Protein AF-A0A351TEU9-F1 (afdb_monomer_lite)

Foldseek 3Di:
DDPVVVVPPDFDWADPVRLVQLQPWDWDWDFDDDPVDTDTDTDTPDQWDWDWDQDPQKIKIFIDGSVCSNVVGGGGPDIWIARNVPRDTD

Structure (mmCIF, N/CA/C/O backbone):
data_AF-A0A351TEU9-F1
#
_entry.id   AF-A0A351TEU9-F1
#
loop_
_atom_site.group_PDB
_atom_site.id
_atom_site.type_symbol
_atom_site.label_atom_id
_atom_site.label_alt_id
_atom_site.label_comp_id
_atom_site.label_asym_id
_atom_site.label_entity_id
_atom_site.label_seq_id
_atom_site.pdbx_PDB_ins_code
_atom_site.Cartn_x
_atom_site.Cartn_y
_atom_site.Cartn_z
_atom_site.occupancy
_atom_site.B_iso_or_equiv
_atom_site.auth_seq_id
_atom_site.auth_comp_id
_atom_site.auth_asym_id
_atom_site.auth_atom_id
_atom_site.pdbx_PDB_model_num
ATOM 1 N N . MET A 1 1 ? -4.988 -0.091 22.828 1.00 65.38 1 MET A N 1
ATOM 2 C CA . MET A 1 1 ? -5.643 -1.131 21.995 1.00 65.38 1 MET A CA 1
ATOM 3 C C . MET A 1 1 ? -4.662 -2.286 21.771 1.00 65.38 1 MET A C 1
ATOM 5 O O . MET A 1 1 ? -3.483 -2.007 21.609 1.00 65.38 1 MET A O 1
ATOM 9 N N . LYS A 1 2 ? -5.080 -3.562 21.821 1.00 81.00 2 LYS A N 1
ATOM 10 C CA . LYS A 1 2 ? -4.156 -4.717 21.719 1.00 81.00 2 LYS A CA 1
ATOM 11 C C . 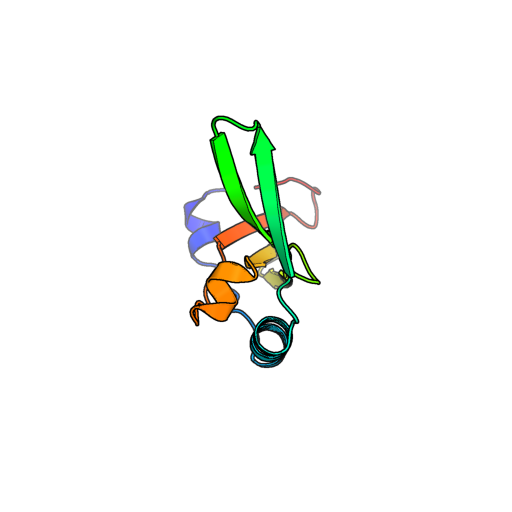LYS A 1 2 ? -3.903 -5.103 20.252 1.00 81.00 2 LYS A C 1
ATOM 13 O O . LYS A 1 2 ? -4.852 -5.261 19.491 1.00 81.00 2 LYS A O 1
ATOM 18 N N . LYS A 1 3 ? -2.639 -5.341 19.871 1.00 84.00 3 LYS A N 1
ATOM 19 C CA . LYS A 1 3 ? -2.207 -5.780 18.519 1.00 84.00 3 LYS A CA 1
ATOM 20 C C . LYS A 1 3 ? -2.979 -7.000 17.989 1.00 84.00 3 LYS A C 1
ATOM 22 O O . LYS A 1 3 ? -3.166 -7.145 16.785 1.00 84.00 3 LYS A O 1
ATOM 27 N N . THR A 1 4 ? -3.435 -7.878 18.880 1.00 87.81 4 THR A N 1
ATOM 28 C CA . THR A 1 4 ? -4.252 -9.055 18.548 1.00 87.81 4 THR A CA 1
ATOM 29 C C . THR A 1 4 ? -5.610 -8.694 17.951 1.00 87.81 4 THR A C 1
ATOM 31 O O . THR A 1 4 ? -6.066 -9.397 17.059 1.00 87.81 4 THR A O 1
ATOM 34 N N . GLU A 1 5 ? -6.233 -7.596 18.386 1.00 88.62 5 GLU A N 1
ATOM 35 C CA . GLU A 1 5 ? -7.521 -7.135 17.850 1.00 88.62 5 GLU A CA 1
ATOM 36 C C . GLU A 1 5 ? -7.363 -6.560 16.439 1.00 88.62 5 GLU A C 1
ATOM 38 O O . GLU A 1 5 ? -8.146 -6.877 15.549 1.00 88.62 5 GLU A O 1
ATOM 43 N N . LEU A 1 6 ? -6.287 -5.805 16.192 1.00 88.62 6 LEU A N 1
ATOM 44 C CA . LEU A 1 6 ? -5.981 -5.271 14.858 1.00 88.62 6 LEU A CA 1
ATOM 45 C C . LEU A 1 6 ? -5.803 -6.368 13.811 1.00 88.62 6 LEU A C 1
ATOM 47 O O . LEU A 1 6 ? -6.265 -6.229 12.680 1.00 88.62 6 LEU A O 1
ATOM 51 N N . LYS A 1 7 ? -5.176 -7.483 14.201 1.00 86.75 7 LYS A N 1
ATOM 52 C CA . LYS A 1 7 ? -4.977 -8.646 13.328 1.00 86.75 7 LYS A CA 1
ATOM 53 C C . LYS A 1 7 ? -6.282 -9.339 12.923 1.00 86.75 7 LYS A C 1
ATOM 55 O O . LYS A 1 7 ? -6.280 -10.047 11.922 1.00 86.75 7 LYS A O 1
ATOM 60 N N . LYS A 1 8 ? -7.382 -9.145 13.663 1.00 91.38 8 LYS A N 1
ATOM 61 C CA . LYS A 1 8 ? -8.703 -9.687 13.299 1.00 91.38 8 LYS A CA 1
ATOM 62 C C . LYS A 1 8 ? -9.371 -8.882 12.180 1.00 91.38 8 LYS A C 1
ATOM 64 O O . LYS A 1 8 ? -10.265 -9.396 11.511 1.00 91.38 8 LYS A O 1
ATOM 69 N N . LEU A 1 9 ? -8.960 -7.629 11.958 1.00 92.81 9 LEU A N 1
ATOM 70 C CA . LEU A 1 9 ? -9.491 -6.809 10.870 1.00 92.81 9 LEU A CA 1
ATOM 71 C C . LEU A 1 9 ? -9.069 -7.401 9.525 1.00 92.81 9 LEU A C 1
ATOM 73 O O . LEU A 1 9 ? -7.887 -7.664 9.296 1.00 92.81 9 LEU A O 1
ATOM 77 N N . ARG A 1 10 ? -10.028 -7.545 8.602 1.00 94.56 10 ARG A N 1
ATOM 78 C CA . ARG A 1 10 ? -9.768 -8.124 7.276 1.00 94.56 10 ARG A CA 1
ATOM 79 C C . ARG A 1 10 ? -8.583 -7.454 6.571 1.00 94.56 10 ARG A C 1
ATOM 81 O O . ARG A 1 10 ? -8.398 -6.234 6.643 1.00 94.56 10 ARG A O 1
ATOM 88 N N . THR A 1 11 ? -7.795 -8.240 5.846 1.00 94.75 11 THR A N 1
ATOM 89 C CA . THR A 1 11 ? -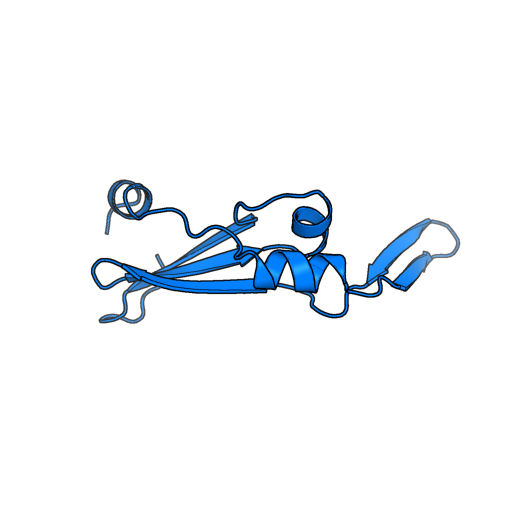6.720 -7.721 4.991 1.00 94.75 11 THR A CA 1
ATOM 90 C C . THR A 1 11 ? -7.309 -6.984 3.796 1.00 94.75 11 THR A C 1
ATOM 92 O O . THR A 1 11 ? -8.200 -7.494 3.108 1.00 94.75 11 THR A O 1
ATOM 95 N N . LEU A 1 12 ? -6.797 -5.788 3.516 1.00 97.25 12 LEU A N 1
ATOM 96 C CA . LEU A 1 12 ? -7.152 -5.056 2.307 1.00 97.25 12 LEU A CA 1
ATOM 97 C C . LEU A 1 12 ? -6.184 -5.481 1.199 1.00 97.25 12 LEU A C 1
ATOM 99 O O . LEU A 1 12 ? -5.010 -5.145 1.247 1.00 97.25 12 LEU A O 1
ATOM 103 N N . LYS A 1 13 ? -6.664 -6.240 0.209 1.00 98.12 13 LYS A N 1
ATOM 104 C CA . LYS A 1 13 ? -5.867 -6.616 -0.974 1.00 98.12 13 LYS A CA 1
ATOM 105 C C . LYS A 1 13 ? -5.835 -5.490 -2.009 1.00 98.12 13 LYS A C 1
ATOM 107 O O . LYS A 1 13 ? -6.766 -4.677 -2.055 1.00 98.12 13 LYS A O 1
ATOM 112 N N . ALA A 1 14 ? -4.831 -5.475 -2.880 1.00 98.00 14 ALA A N 1
ATOM 113 C CA . ALA A 1 14 ? -4.820 -4.603 -4.049 1.00 98.00 14 ALA A CA 1
ATOM 114 C C . ALA A 1 14 ? -6.062 -4.872 -4.915 1.00 98.00 14 ALA A C 1
ATOM 116 O O . ALA A 1 14 ? -6.512 -6.011 -5.061 1.00 98.00 14 ALA A O 1
ATOM 117 N N . THR A 1 15 ? -6.668 -3.817 -5.459 1.00 98.19 15 THR A N 1
ATOM 118 C CA . THR A 1 15 ? -7.825 -3.973 -6.355 1.00 98.19 15 THR A CA 1
ATOM 119 C C . THR A 1 15 ? -7.365 -4.327 -7.767 1.00 98.19 15 THR A C 1
ATOM 121 O O . THR A 1 15 ? -6.257 -3.973 -8.161 1.00 98.19 15 THR A O 1
ATOM 124 N N . LYS A 1 16 ? -8.240 -4.944 -8.576 1.00 98.06 16 LYS A N 1
ATOM 125 C CA . LYS A 1 16 ? -7.950 -5.212 -9.998 1.00 98.06 16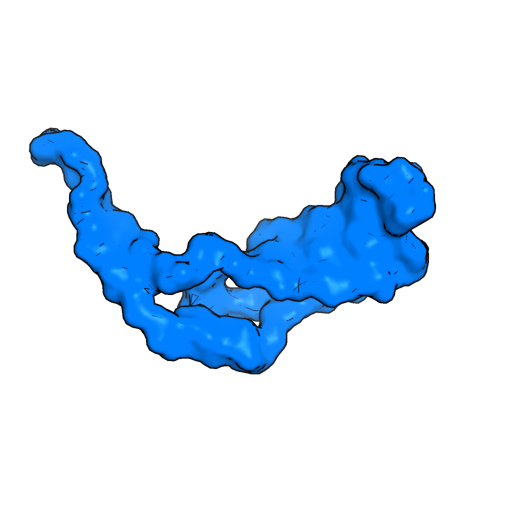 LYS A CA 1
ATOM 126 C C . LYS A 1 16 ? -7.524 -3.945 -10.753 1.00 98.06 16 LYS A C 1
ATOM 128 O O . LYS A 1 16 ? -6.611 -4.005 -11.564 1.00 98.06 16 LYS A O 1
ATOM 133 N N . LYS A 1 17 ? -8.139 -2.793 -10.444 1.00 97.69 17 LYS A N 1
ATOM 134 C CA . LYS A 1 17 ? -7.774 -1.494 -11.030 1.00 97.69 17 LYS A CA 1
ATOM 135 C C . LYS A 1 17 ? -6.349 -1.083 -10.657 1.00 97.69 17 LYS A C 1
ATOM 137 O O . LYS A 1 17 ? -5.601 -0.694 -11.540 1.00 97.69 17 LYS A O 1
ATOM 142 N N . MET A 1 18 ? -5.965 -1.202 -9.383 1.00 97.44 18 MET A N 1
ATOM 143 C CA . MET A 1 18 ? -4.597 -0.885 -8.948 1.00 97.44 18 MET A CA 1
ATOM 144 C C . MET A 1 18 ? -3.577 -1.821 -9.601 1.00 97.44 18 MET A C 1
ATOM 146 O O . MET A 1 18 ? -2.560 -1.350 -10.087 1.00 97.44 18 MET A O 1
ATOM 150 N N . MET A 1 19 ? -3.868 -3.127 -9.658 1.00 98.06 19 MET A N 1
ATOM 151 C CA . MET A 1 19 ? -2.995 -4.105 -10.322 1.00 98.06 19 MET A CA 1
ATOM 152 C C . MET A 1 19 ? -2.810 -3.768 -11.803 1.00 98.06 19 MET A C 1
ATOM 154 O O . MET A 1 19 ? -1.687 -3.781 -12.293 1.00 98.06 19 MET A O 1
ATOM 158 N N . LYS A 1 20 ? -3.899 -3.409 -12.496 1.00 97.06 20 LYS A N 1
ATOM 159 C CA . LYS A 1 20 ? -3.849 -2.981 -13.895 1.00 97.06 20 LYS A CA 1
ATOM 160 C C . LYS A 1 20 ? -3.016 -1.709 -14.068 1.00 97.06 20 LYS A C 1
ATOM 162 O O . LYS A 1 20 ? -2.121 -1.695 -14.893 1.00 97.06 20 LYS A O 1
ATOM 167 N N . MET A 1 21 ? -3.241 -0.683 -13.244 1.00 95.81 21 MET A N 1
ATOM 168 C CA . MET A 1 21 ? -2.435 0.546 -13.279 1.00 95.81 21 MET A CA 1
ATOM 169 C C . MET A 1 21 ? -0.945 0.271 -13.044 1.00 95.81 21 MET A C 1
ATOM 171 O O . MET A 1 21 ? -0.106 0.823 -13.745 1.00 95.81 21 MET A O 1
ATOM 175 N N . ALA A 1 22 ? -0.614 -0.602 -12.089 1.00 95.62 22 ALA A N 1
ATOM 176 C CA . ALA A 1 22 ? 0.769 -0.971 -11.822 1.00 95.62 22 ALA A CA 1
ATOM 177 C C . ALA A 1 22 ? 1.397 -1.724 -13.000 1.00 95.62 22 ALA A C 1
ATOM 179 O O . ALA A 1 22 ? 2.555 -1.463 -13.308 1.00 95.62 22 ALA A O 1
ATOM 180 N N . ALA A 1 23 ? 0.653 -2.615 -13.664 1.00 94.19 23 ALA A N 1
ATOM 181 C CA . ALA A 1 23 ? 1.113 -3.367 -14.833 1.00 94.19 23 ALA A CA 1
ATOM 182 C C . ALA A 1 23 ? 1.276 -2.492 -16.089 1.00 94.19 23 ALA A C 1
ATOM 184 O O . ALA A 1 23 ? 2.266 -2.642 -16.802 1.00 94.19 23 ALA A O 1
ATOM 185 N N . ASP A 1 24 ? 0.348 -1.558 -16.314 1.00 94.12 24 ASP A N 1
ATOM 186 C CA . ASP A 1 24 ? 0.329 -0.659 -17.477 1.00 94.12 24 ASP A CA 1
ATOM 187 C C . ASP A 1 24 ? 1.361 0.484 -17.363 1.00 94.12 24 ASP A C 1
ATOM 189 O O . ASP A 1 24 ? 1.642 1.175 -18.341 1.00 94.12 24 ASP A O 1
ATOM 193 N N . ASP A 1 25 ? 1.936 0.702 -16.175 1.00 91.94 25 ASP A N 1
ATOM 194 C CA . ASP A 1 25 ? 2.963 1.724 -15.947 1.00 91.94 25 ASP A CA 1
ATOM 195 C C . ASP A 1 25 ? 4.203 1.522 -16.857 1.00 91.94 25 ASP A C 1
ATOM 197 O O . ASP A 1 25 ? 4.569 0.407 -17.239 1.00 91.94 25 ASP A O 1
ATOM 201 N N . THR A 1 26 ? 4.881 2.604 -17.229 1.00 89.88 26 THR A N 1
ATOM 202 C CA . THR A 1 26 ? 6.093 2.523 -18.057 1.00 89.88 26 THR A CA 1
ATOM 203 C C . THR A 1 26 ? 7.318 2.685 -17.171 1.00 89.88 26 THR A C 1
ATOM 205 O O . THR A 1 26 ? 7.655 3.789 -16.748 1.00 89.88 26 THR A O 1
ATOM 208 N N . VAL A 1 27 ? 7.998 1.570 -16.896 1.00 87.31 27 VAL A N 1
ATOM 209 C CA . VAL A 1 27 ? 9.168 1.547 -16.011 1.00 87.31 27 VAL A CA 1
ATOM 210 C C . VAL A 1 27 ? 10.381 2.127 -16.724 1.00 87.31 27 VAL A C 1
ATOM 212 O O . VAL A 1 27 ? 10.812 1.613 -17.758 1.00 87.31 27 VAL A O 1
ATOM 215 N N . LYS A 1 28 ? 10.971 3.169 -16.143 1.00 90.25 28 LYS A N 1
ATOM 216 C CA . LYS A 1 28 ? 12.264 3.698 -16.586 1.00 90.25 28 LYS A CA 1
ATOM 217 C C . LYS A 1 28 ? 13.383 3.022 -15.806 1.00 90.25 28 LYS A C 1
ATOM 219 O O . LYS A 1 28 ? 13.243 2.750 -14.618 1.00 90.25 28 LYS A O 1
ATOM 224 N N . ARG A 1 29 ? 14.504 2.755 -16.472 1.00 89.44 29 ARG A N 1
ATOM 225 C CA . ARG A 1 29 ? 15.710 2.212 -15.838 1.00 89.44 29 ARG A CA 1
ATOM 226 C C . ARG A 1 29 ? 16.771 3.292 -15.788 1.00 89.44 29 ARG A C 1
ATOM 228 O O . ARG A 1 29 ? 17.255 3.729 -16.828 1.00 89.44 29 ARG A O 1
ATOM 235 N N . GLU A 1 30 ? 17.135 3.698 -14.584 1.00 89.12 30 GLU A N 1
ATOM 236 C CA . GLU A 1 30 ? 18.148 4.720 -14.349 1.00 89.12 30 GLU A CA 1
ATOM 237 C C . GLU A 1 30 ? 19.400 4.084 -13.748 1.00 89.12 30 GLU A C 1
ATOM 239 O O . GLU A 1 30 ? 19.318 3.235 -12.859 1.00 89.12 30 GLU A O 1
ATOM 244 N N . ARG A 1 31 ? 20.578 4.484 -14.237 1.00 87.44 31 ARG A N 1
ATOM 245 C CA . ARG A 1 31 ? 21.851 4.130 -13.600 1.00 87.44 31 ARG A CA 1
ATOM 246 C C . ARG A 1 31 ? 22.091 5.095 -12.451 1.00 87.44 31 ARG A C 1
ATOM 248 O O . ARG A 1 31 ? 22.190 6.298 -12.667 1.00 87.44 31 ARG A O 1
ATOM 255 N N . VAL A 1 32 ? 22.201 4.560 -11.246 1.00 85.62 32 VAL A N 1
ATOM 256 C CA . VAL A 1 32 ? 22.409 5.331 -10.022 1.00 85.62 32 VAL A CA 1
ATOM 257 C C . VAL A 1 32 ? 23.649 4.796 -9.321 1.00 85.62 32 VAL A C 1
ATOM 259 O O . VAL A 1 32 ? 23.773 3.590 -9.114 1.00 85.62 32 VAL A O 1
ATOM 262 N N . GLY A 1 33 ? 24.572 5.681 -8.954 1.00 83.88 33 GLY A N 1
ATOM 263 C CA . GLY A 1 33 ? 25.792 5.324 -8.235 1.00 83.88 33 GLY A CA 1
ATOM 264 C C . GLY A 1 33 ? 27.028 6.040 -8.765 1.00 83.88 33 GLY A C 1
ATOM 265 O O . GLY A 1 33 ? 26.941 6.920 -9.619 1.00 83.88 33 GLY A O 1
ATOM 266 N N . THR A 1 34 ? 28.186 5.668 -8.228 1.00 80.19 34 THR A N 1
ATOM 267 C CA . THR A 1 34 ? 29.485 6.174 -8.683 1.00 80.19 34 THR A CA 1
ATOM 268 C C . THR A 1 34 ? 30.060 5.267 -9.770 1.00 80.19 34 THR A C 1
ATOM 270 O O . THR A 1 34 ? 29.578 4.151 -9.987 1.00 80.19 34 THR A O 1
ATOM 273 N N . TRP A 1 35 ? 31.127 5.724 -10.432 1.00 74.19 35 TRP A N 1
ATOM 274 C CA . TRP A 1 35 ? 31.830 4.960 -11.470 1.00 74.19 35 TRP A CA 1
ATOM 275 C C . TRP A 1 35 ? 32.228 3.540 -11.013 1.00 74.19 35 TRP A C 1
ATOM 277 O O . TRP A 1 35 ? 32.140 2.600 -11.794 1.00 74.19 35 TRP A O 1
ATOM 287 N N . LEU A 1 36 ? 32.567 3.368 -9.728 1.00 78.31 36 LEU A N 1
ATOM 288 C CA . LEU A 1 36 ? 32.938 2.081 -9.120 1.00 78.31 36 LEU A CA 1
ATOM 289 C C . LEU A 1 36 ? 31.753 1.242 -8.608 1.00 78.31 36 LEU A C 1
ATOM 291 O O . LEU A 1 36 ? 31.934 0.063 -8.319 1.00 78.31 36 LEU A O 1
ATOM 295 N N . ASN A 1 37 ? 30.554 1.813 -8.448 1.00 80.62 37 ASN A N 1
ATOM 296 C CA . ASN A 1 37 ? 29.409 1.104 -7.865 1.00 80.62 37 ASN A CA 1
ATOM 297 C C . ASN A 1 37 ? 28.089 1.595 -8.468 1.00 80.62 37 ASN A C 1
ATOM 299 O O . ASN A 1 37 ? 27.292 2.274 -7.818 1.00 80.62 37 ASN A O 1
ATOM 303 N N . THR A 1 38 ? 27.885 1.279 -9.747 1.00 86.75 38 THR A N 1
ATOM 304 C CA . THR A 1 38 ? 26.654 1.616 -10.468 1.00 86.75 38 THR A CA 1
ATOM 305 C C . THR A 1 38 ? 25.596 0.534 -10.257 1.00 86.75 38 THR A C 1
ATOM 307 O O . THR A 1 38 ? 25.850 -0.649 -10.472 1.00 86.75 38 THR A O 1
ATOM 310 N N . ARG A 1 39 ? 24.382 0.944 -9.883 1.00 86.62 39 ARG A N 1
ATOM 311 C CA . ARG A 1 39 ? 23.190 0.092 -9.787 1.00 86.62 39 ARG A CA 1
ATOM 312 C C . ARG A 1 39 ? 22.132 0.563 -10.775 1.00 86.62 39 ARG A C 1
ATOM 314 O O . ARG A 1 39 ? 22.075 1.741 -11.119 1.00 86.62 39 ARG A O 1
ATOM 321 N N . ILE A 1 40 ? 21.284 -0.356 -11.223 1.00 87.19 40 ILE A N 1
ATOM 322 C CA . ILE A 1 40 ? 20.105 -0.014 -12.020 1.00 87.19 40 ILE A CA 1
ATOM 323 C C . ILE A 1 40 ? 18.935 0.144 -11.056 1.00 87.19 40 ILE A C 1
ATOM 325 O O . ILE A 1 40 ? 18.641 -0.767 -10.285 1.00 87.19 40 ILE A O 1
ATOM 329 N N . ARG A 1 41 ? 18.283 1.302 -11.094 1.00 86.12 41 ARG A N 1
ATOM 330 C CA . ARG A 1 41 ? 17.049 1.573 -10.366 1.00 86.12 41 ARG A CA 1
ATOM 331 C C . ARG A 1 41 ? 15.887 1.578 -11.346 1.00 86.12 41 ARG A C 1
ATOM 333 O O . ARG A 1 41 ? 15.937 2.268 -12.363 1.00 86.12 41 ARG A O 1
ATOM 340 N N . GLU A 1 42 ? 14.841 0.833 -11.018 1.00 88.12 42 GLU A N 1
ATOM 341 C CA . GLU A 1 42 ? 13.553 0.959 -11.689 1.00 88.12 42 GLU A CA 1
ATOM 342 C C . GLU A 1 42 ? 12.789 2.156 -11.111 1.00 88.12 42 GLU A C 1
ATOM 344 O O . GLU A 1 42 ? 12.657 2.314 -9.894 1.00 88.12 42 GLU A O 1
ATOM 349 N N . VAL A 1 43 ? 12.331 3.034 -11.998 1.00 88.19 43 VAL A N 1
ATOM 350 C CA . VAL A 1 43 ? 11.547 4.222 -11.677 1.00 88.19 43 VAL A CA 1
ATOM 351 C C . VAL A 1 43 ? 10.152 4.031 -12.255 1.00 88.19 43 VAL A C 1
ATOM 353 O O . VAL A 1 43 ? 9.977 3.893 -13.467 1.00 88.19 43 VAL A O 1
ATOM 356 N N . TYR A 1 44 ? 9.176 4.003 -11.355 1.00 89.38 44 TYR A N 1
ATOM 357 C CA . TYR A 1 44 ? 7.754 3.829 -11.637 1.00 89.38 44 TYR A CA 1
ATOM 358 C C . TYR A 1 44 ? 7.051 5.192 -11.654 1.00 89.38 44 TYR A C 1
ATOM 360 O O . TYR A 1 44 ? 7.471 6.112 -10.948 1.00 89.38 44 TYR A O 1
ATOM 368 N N . GLY A 1 45 ? 5.958 5.321 -12.409 1.00 89.81 45 GLY A N 1
ATOM 369 C CA . GLY A 1 45 ? 5.126 6.527 -12.425 1.00 89.81 45 GLY A CA 1
ATOM 370 C C . GLY A 1 45 ? 4.465 6.815 -11.072 1.00 89.81 45 GLY A C 1
ATOM 371 O O . GLY A 1 45 ? 4.237 7.971 -10.719 1.00 89.81 45 GLY A O 1
ATOM 372 N N . TYR A 1 46 ? 4.225 5.772 -10.275 1.00 89.50 46 TYR A N 1
ATOM 373 C CA . TYR A 1 46 ? 3.767 5.880 -8.891 1.00 89.50 46 TYR A CA 1
ATOM 374 C C . TYR A 1 46 ? 4.761 5.194 -7.964 1.00 89.50 46 TYR A C 1
ATOM 376 O O . TYR A 1 46 ? 5.075 4.032 -8.174 1.00 89.50 46 TYR A O 1
ATOM 384 N N . GLY A 1 47 ? 5.218 5.871 -6.907 1.00 91.25 47 GLY A N 1
ATOM 385 C CA . GLY A 1 47 ? 6.109 5.256 -5.912 1.00 91.25 47 GLY A CA 1
ATOM 386 C C . GLY A 1 47 ? 5.399 4.301 -4.945 1.00 91.25 47 GLY A C 1
ATOM 387 O O . GLY A 1 47 ? 6.036 3.437 -4.348 1.00 91.25 47 GLY A O 1
ATOM 388 N N . LEU A 1 48 ? 4.082 4.453 -4.778 1.00 95.19 48 LEU A N 1
ATOM 389 C CA . LEU A 1 48 ? 3.289 3.699 -3.812 1.00 95.19 48 LEU A CA 1
ATOM 390 C C . LEU A 1 48 ? 1.810 3.715 -4.197 1.00 95.19 48 LEU A C 1
ATOM 392 O O . LEU A 1 48 ? 1.281 4.747 -4.610 1.00 95.19 48 LEU A O 1
ATOM 396 N N . TYR A 1 49 ? 1.127 2.593 -3.989 1.00 97.75 49 TYR A N 1
ATOM 397 C CA . TYR A 1 49 ? -0.329 2.513 -4.067 1.00 97.75 49 TYR A CA 1
ATOM 398 C C . TYR A 1 49 ? -0.919 2.357 -2.668 1.00 97.75 49 TYR A C 1
ATOM 400 O O . TYR A 1 49 ? -0.353 1.673 -1.815 1.00 97.75 49 TYR A O 1
ATOM 408 N N . MET A 1 50 ? -2.087 2.957 -2.440 1.00 97.69 50 MET A N 1
ATOM 409 C CA . MET A 1 50 ? -2.777 2.912 -1.152 1.00 97.69 50 MET A CA 1
ATOM 410 C C . MET A 1 50 ? -4.216 2.438 -1.314 1.00 97.69 50 MET A C 1
ATOM 412 O O . MET A 1 50 ? -4.918 2.842 -2.243 1.00 97.69 50 MET A O 1
ATOM 416 N N . ARG A 1 51 ? -4.674 1.606 -0.377 1.00 97.81 51 ARG A N 1
ATOM 417 C CA . ARG A 1 51 ? -6.091 1.268 -0.211 1.00 97.81 51 ARG A CA 1
ATOM 418 C C . ARG A 1 51 ? -6.500 1.493 1.237 1.00 97.81 51 ARG A C 1
ATOM 420 O O . ARG A 1 51 ? -5.936 0.880 2.137 1.00 97.81 51 ARG A O 1
ATOM 427 N N . CYS A 1 52 ? -7.518 2.321 1.442 1.00 96.56 52 CYS A N 1
ATOM 428 C CA . CYS A 1 52 ? -7.991 2.697 2.770 1.00 96.56 52 CYS A CA 1
ATOM 429 C C . CYS A 1 52 ? -9.402 2.168 3.025 1.00 96.56 52 CYS A C 1
ATOM 431 O O . CYS A 1 52 ? -10.224 2.109 2.107 1.00 96.56 52 CYS A O 1
ATOM 433 N N . GLN A 1 53 ? -9.698 1.814 4.273 1.00 96.69 53 GLN A N 1
ATOM 434 C CA . GLN A 1 53 ? -11.054 1.515 4.714 1.00 96.69 53 GLN A CA 1
ATOM 435 C C . GLN A 1 53 ? -11.218 1.758 6.217 1.00 96.69 53 GLN A C 1
ATOM 437 O O . GLN A 1 53 ? -10.325 1.443 6.996 1.00 96.69 53 GLN A O 1
ATOM 442 N N . ILE A 1 54 ? -12.389 2.248 6.630 1.00 94.94 54 ILE A N 1
ATOM 443 C CA . ILE A 1 54 ? -12.779 2.271 8.043 1.00 94.94 54 ILE A CA 1
ATOM 444 C C . ILE A 1 54 ? -13.337 0.894 8.431 1.00 94.94 54 ILE A C 1
ATOM 446 O O . ILE A 1 54 ? -14.283 0.405 7.810 1.00 94.94 54 ILE A O 1
ATOM 450 N N . LEU A 1 55 ? -12.751 0.268 9.449 1.00 92.62 55 LEU A N 1
ATOM 451 C CA . LEU A 1 55 ? -13.151 -1.028 9.996 1.00 92.62 55 LEU A CA 1
ATOM 452 C C . LEU A 1 55 ? -13.214 -0.923 11.523 1.00 92.62 55 LEU A C 1
ATOM 454 O O . LEU A 1 55 ? -12.191 -0.694 12.160 1.00 92.62 55 LEU A O 1
ATOM 458 N N . GLY A 1 56 ? -14.406 -1.070 12.111 1.00 88.12 56 GLY A N 1
ATOM 459 C CA . GLY A 1 56 ? -14.578 -1.022 13.571 1.00 88.12 56 GLY A CA 1
ATOM 460 C C . GLY A 1 56 ? -14.048 0.267 14.214 1.00 88.12 56 GLY A C 1
ATOM 461 O O . GLY A 1 56 ? -13.362 0.200 15.225 1.00 88.12 56 GLY A O 1
ATOM 462 N N . GLY A 1 57 ? -14.276 1.426 13.583 1.00 90.38 57 GLY A N 1
ATOM 463 C CA . GLY A 1 57 ? -13.778 2.726 14.064 1.00 90.38 57 GLY A CA 1
ATOM 464 C C . GLY A 1 57 ? -12.302 3.020 13.756 1.00 90.38 57 GLY A C 1
ATOM 465 O O . GLY A 1 57 ? -11.845 4.142 13.963 1.00 90.38 57 GLY A O 1
ATOM 466 N N . ILE A 1 58 ? -11.562 2.060 13.195 1.00 93.81 58 ILE A N 1
ATOM 467 C CA . ILE A 1 58 ? -10.157 2.223 12.804 1.00 93.81 58 ILE A CA 1
ATOM 468 C C . ILE A 1 58 ? -10.057 2.517 11.309 1.00 93.81 58 ILE A C 1
ATOM 470 O O . ILE A 1 58 ? -10.576 1.762 10.484 1.00 93.81 58 ILE A O 1
ATOM 474 N N . LEU A 1 59 ? -9.350 3.584 10.937 1.00 95.69 59 LEU A N 1
ATOM 475 C CA . LEU A 1 59 ? -8.901 3.795 9.565 1.00 95.69 59 LEU A CA 1
ATOM 476 C C . LEU A 1 59 ? -7.713 2.864 9.300 1.00 95.69 59 LEU A C 1
ATOM 478 O O . LEU A 1 59 ? -6.614 3.073 9.809 1.00 95.69 59 LEU A O 1
ATOM 482 N N . LYS A 1 60 ? -7.950 1.827 8.500 1.00 96.38 60 LYS A N 1
ATOM 483 C CA . LYS A 1 60 ? -6.927 0.894 8.035 1.00 96.38 60 LYS A CA 1
ATOM 484 C C . LYS A 1 60 ? -6.424 1.332 6.663 1.00 96.38 60 LYS A C 1
ATOM 486 O O . LYS A 1 60 ? -7.222 1.455 5.731 1.00 96.38 60 LYS A O 1
ATOM 491 N N . VAL A 1 61 ? -5.116 1.530 6.533 1.00 97.12 61 VAL A N 1
ATOM 492 C CA . VAL A 1 61 ? -4.434 1.900 5.285 1.00 97.12 61 VAL A CA 1
ATOM 493 C C . VAL A 1 61 ? -3.481 0.778 4.895 1.00 97.12 61 VAL A C 1
ATOM 495 O O . VAL A 1 61 ? -2.613 0.400 5.671 1.00 97.12 61 VAL A O 1
ATOM 498 N N . ALA A 1 62 ? -3.648 0.233 3.697 1.00 98.06 62 ALA A N 1
ATOM 499 C CA . ALA A 1 62 ? -2.799 -0.808 3.136 1.00 98.06 62 ALA A CA 1
ATOM 500 C C . ALA A 1 62 ? -1.931 -0.219 2.022 1.00 98.06 62 ALA A C 1
ATOM 502 O O . ALA A 1 62 ? -2.457 0.412 1.099 1.00 98.06 62 ALA A O 1
ATOM 503 N N . PHE A 1 63 ? -0.620 -0.431 2.119 1.00 98.25 63 PHE A N 1
ATOM 504 C CA . PHE A 1 63 ? 0.373 0.117 1.202 1.00 98.25 63 PHE A CA 1
ATOM 505 C C . PHE A 1 63 ? 0.944 -0.975 0.305 1.00 98.25 63 PHE A C 1
ATOM 507 O O . PHE A 1 63 ? 1.295 -2.057 0.777 1.00 98.25 63 PHE A O 1
ATOM 514 N N . PHE A 1 64 ? 1.064 -0.688 -0.987 1.00 98.38 64 PHE A N 1
ATOM 515 C CA . PHE A 1 64 ? 1.535 -1.643 -1.985 1.00 98.38 64 PHE A CA 1
ATOM 516 C C . PHE A 1 64 ? 2.662 -1.027 -2.803 1.00 98.38 64 PHE A C 1
ATOM 518 O O . PHE A 1 64 ? 2.520 0.073 -3.346 1.00 98.38 64 PHE A O 1
ATOM 525 N N . LEU A 1 65 ? 3.771 -1.758 -2.891 1.00 96.56 65 LEU A N 1
ATOM 526 C CA . LEU A 1 65 ? 4.918 -1.370 -3.696 1.00 96.56 65 LEU A CA 1
ATOM 527 C C . LEU A 1 65 ? 4.666 -1.766 -5.161 1.00 96.56 65 LEU A C 1
ATOM 529 O O . LEU A 1 65 ? 4.329 -2.927 -5.410 1.00 96.56 65 LEU A O 1
ATOM 533 N N . PRO A 1 66 ? 4.836 -0.843 -6.126 1.00 95.50 66 PRO A N 1
ATOM 534 C CA . PRO A 1 66 ? 4.623 -1.118 -7.548 1.00 95.50 66 PRO A CA 1
ATOM 535 C C . PRO A 1 66 ? 5.409 -2.332 -8.057 1.00 95.50 66 PRO A C 1
ATOM 537 O O . PRO A 1 66 ? 4.853 -3.156 -8.779 1.00 95.50 66 PRO A O 1
ATOM 540 N N . GLU A 1 67 ? 6.664 -2.480 -7.622 1.00 93.94 67 GLU A N 1
ATOM 541 C CA . GLU A 1 67 ? 7.534 -3.619 -7.944 1.00 93.94 67 GLU A CA 1
ATOM 542 C C . GLU A 1 67 ? 6.883 -4.955 -7.553 1.00 93.94 67 GLU A C 1
ATOM 544 O O . GLU A 1 67 ? 6.744 -5.862 -8.372 1.00 93.94 67 GLU A O 1
ATOM 549 N N . HIS A 1 68 ? 6.376 -5.054 -6.320 1.00 95.94 68 HIS A N 1
ATOM 550 C CA . HIS A 1 68 ? 5.701 -6.259 -5.837 1.00 95.94 68 HIS A CA 1
ATOM 551 C C . HIS A 1 68 ? 4.409 -6.530 -6.617 1.00 95.94 68 HIS A C 1
ATOM 553 O O . HIS A 1 68 ? 4.127 -7.671 -6.983 1.00 95.94 68 HIS A O 1
ATOM 559 N N . MET A 1 69 ? 3.629 -5.484 -6.901 1.00 97.19 69 MET A N 1
ATOM 560 C CA . MET A 1 69 ? 2.378 -5.608 -7.654 1.00 97.19 69 MET A CA 1
ATOM 561 C C . MET A 1 69 ? 2.615 -6.118 -9.077 1.00 97.19 69 MET A C 1
ATOM 563 O O . MET A 1 69 ? 1.855 -6.957 -9.559 1.00 97.19 69 MET A O 1
ATOM 567 N N . ARG A 1 70 ? 3.689 -5.670 -9.736 1.00 93.88 70 ARG A N 1
ATOM 568 C CA . ARG A 1 70 ? 4.102 -6.155 -11.064 1.00 93.88 70 ARG A CA 1
ATOM 569 C C . ARG A 1 70 ? 4.528 -7.619 -11.062 1.00 93.88 70 ARG A C 1
ATOM 571 O O . ARG A 1 70 ? 4.278 -8.313 -12.040 1.00 93.88 70 ARG A O 1
ATOM 578 N N . MET A 1 71 ? 5.079 -8.106 -9.951 1.00 94.81 71 MET A N 1
ATOM 579 C CA . MET A 1 71 ? 5.332 -9.536 -9.724 1.00 94.81 71 MET A CA 1
ATOM 580 C C . MET A 1 71 ? 4.060 -10.333 -9.370 1.00 94.81 71 MET A C 1
ATOM 582 O O . MET A 1 71 ? 4.134 -11.518 -9.059 1.00 94.81 71 MET A O 1
ATOM 586 N N . GLY A 1 72 ? 2.882 -9.701 -9.394 1.00 96.50 72 GLY A N 1
ATOM 587 C CA . GLY A 1 72 ? 1.598 -10.336 -9.094 1.00 96.50 72 GLY A CA 1
ATOM 588 C C . GLY A 1 72 ? 1.209 -10.314 -7.613 1.00 96.50 72 GLY A C 1
ATOM 589 O O . GLY A 1 72 ? 0.181 -10.890 -7.248 1.00 96.50 72 GLY A O 1
ATOM 590 N N . ALA A 1 73 ? 1.971 -9.642 -6.743 1.00 97.50 73 ALA A N 1
ATOM 591 C CA . ALA A 1 73 ? 1.630 -9.558 -5.329 1.00 97.50 73 ALA A CA 1
ATOM 592 C C . ALA A 1 73 ? 0.381 -8.691 -5.112 1.00 97.50 73 ALA A C 1
ATOM 594 O O . ALA A 1 73 ? 0.334 -7.510 -5.452 1.00 97.50 73 ALA A O 1
ATOM 595 N N . VAL A 1 74 ? -0.634 -9.283 -4.483 1.00 97.62 74 VAL A N 1
ATOM 596 C CA . VAL A 1 74 ? -1.905 -8.610 -4.156 1.00 97.62 74 VAL A CA 1
ATOM 597 C C . VAL A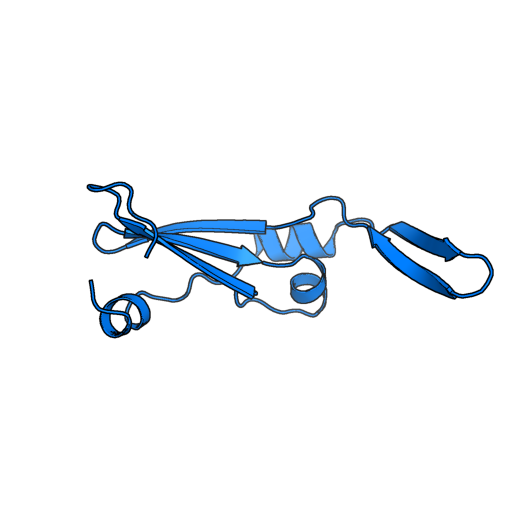 1 74 ? -2.030 -8.243 -2.677 1.00 97.62 74 VAL A C 1
ATOM 599 O O . VAL A 1 74 ? -3.013 -7.615 -2.280 1.00 97.62 74 VAL A O 1
ATOM 602 N N . LEU A 1 75 ? -1.077 -8.675 -1.850 1.00 98.12 75 LEU A N 1
ATOM 603 C CA . LEU A 1 75 ? -1.020 -8.362 -0.426 1.00 98.12 75 LEU A CA 1
ATOM 604 C C . LEU A 1 75 ? -0.227 -7.070 -0.200 1.00 98.12 75 LEU A C 1
ATOM 606 O O . LEU A 1 75 ? 0.697 -6.786 -0.964 1.00 98.12 75 LEU A O 1
ATOM 610 N N . PRO A 1 76 ? -0.584 -6.280 0.825 1.00 97.62 76 PRO A N 1
ATOM 611 C CA . PRO A 1 76 ? 0.162 -5.074 1.145 1.00 97.62 76 PRO A CA 1
ATOM 612 C C . PRO A 1 76 ? 1.570 -5.403 1.639 1.00 97.62 76 PRO A C 1
ATOM 614 O O . PRO A 1 76 ? 1.782 -6.415 2.304 1.00 97.62 76 PRO A O 1
ATOM 617 N N . ALA A 1 77 ? 2.516 -4.512 1.348 1.00 97.50 77 ALA A N 1
ATOM 618 C CA . ALA A 1 77 ? 3.862 -4.557 1.912 1.00 97.50 77 ALA A CA 1
ATOM 619 C C . ALA A 1 77 ? 3.837 -4.228 3.413 1.00 97.50 77 ALA A C 1
ATOM 621 O O . ALA A 1 77 ? 4.565 -4.831 4.197 1.00 97.50 77 ALA A O 1
ATOM 622 N N . TYR A 1 78 ? 2.974 -3.292 3.813 1.00 95.75 78 TYR A N 1
ATOM 623 C CA . TYR A 1 78 ? 2.703 -2.955 5.206 1.00 95.75 78 TYR A CA 1
ATOM 624 C C . TYR A 1 78 ? 1.318 -2.311 5.348 1.00 95.75 78 TYR A C 1
ATOM 626 O O . TYR A 1 78 ? 0.722 -1.827 4.380 1.00 95.75 78 TYR A O 1
ATOM 634 N N . GLU A 1 79 ? 0.793 -2.327 6.570 1.00 95.44 79 GLU A N 1
ATOM 635 C CA . GLU A 1 79 ? -0.500 -1.747 6.925 1.00 95.44 79 GLU A CA 1
ATOM 636 C C . GLU A 1 79 ? -0.308 -0.733 8.061 1.00 95.44 79 GLU A C 1
ATOM 638 O O . GLU A 1 79 ? 0.500 -0.958 8.961 1.00 95.44 79 GLU A O 1
ATOM 643 N N . LEU A 1 80 ? -1.061 0.365 8.021 1.00 95.00 80 LEU A N 1
ATOM 644 C CA . LEU A 1 80 ? -1.159 1.355 9.089 1.00 95.00 80 LEU A CA 1
ATOM 645 C C . LEU A 1 80 ? -2.580 1.367 9.653 1.00 95.00 80 LEU A C 1
ATOM 647 O O . LEU A 1 80 ? -3.559 1.302 8.902 1.00 95.00 80 LEU A O 1
ATOM 651 N N . PHE A 1 81 ? -2.685 1.496 10.971 1.00 95.31 81 PHE A N 1
ATOM 652 C CA . PHE A 1 81 ? -3.946 1.593 11.690 1.00 95.31 81 PHE A CA 1
ATOM 653 C C . PHE A 1 81 ? -4.010 2.937 12.409 1.00 95.31 81 PHE A C 1
ATOM 655 O O . PHE A 1 81 ? -3.094 3.299 13.142 1.00 95.31 81 PHE A O 1
ATOM 662 N N . ILE A 1 82 ? -5.090 3.683 12.191 1.00 94.62 82 ILE A N 1
ATOM 663 C CA . ILE A 1 82 ? -5.314 4.981 12.832 1.00 94.62 82 ILE A CA 1
ATOM 664 C C . ILE A 1 82 ? -6.650 4.926 13.562 1.00 94.62 82 ILE A C 1
ATOM 666 O O . ILE A 1 82 ? -7.679 4.594 12.966 1.00 94.62 82 ILE A O 1
ATOM 670 N N . ASN A 1 83 ? -6.653 5.252 14.850 1.00 92.25 83 ASN A N 1
ATOM 671 C CA . ASN A 1 83 ? -7.892 5.424 15.594 1.00 92.25 83 ASN A CA 1
ATOM 672 C C . ASN A 1 83 ? -8.550 6.711 15.098 1.00 92.25 83 ASN A C 1
ATOM 674 O O . ASN A 1 83 ? -7.981 7.790 15.241 1.00 92.25 83 ASN A O 1
ATOM 678 N N . LYS A 1 84 ? -9.738 6.600 14.499 1.00 84.75 84 LYS A N 1
ATOM 679 C CA . LYS A 1 84 ? -10.426 7.757 13.924 1.00 84.75 84 LYS A CA 1
ATOM 680 C C . LYS A 1 84 ? -10.824 8.787 14.986 1.00 84.75 84 LYS A C 1
AT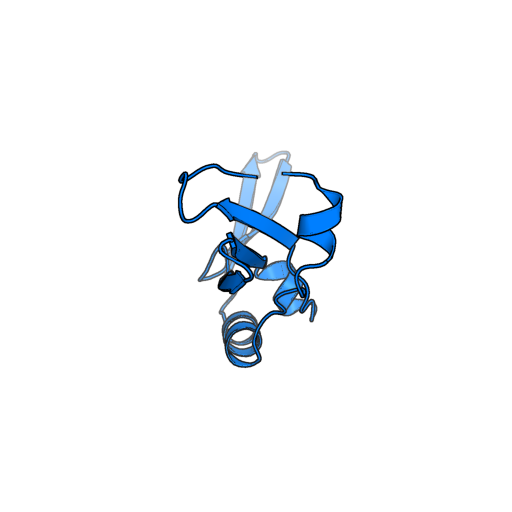OM 682 O O . LYS A 1 84 ? -10.838 9.973 14.683 1.00 84.75 84 LYS A O 1
ATOM 687 N N . GLU A 1 85 ? -11.163 8.341 16.192 1.00 87.06 85 GLU A N 1
ATOM 688 C CA . GLU A 1 85 ? -11.643 9.204 17.276 1.00 87.06 85 GLU A CA 1
ATOM 689 C C . GLU A 1 85 ? -10.494 9.946 17.955 1.00 87.06 85 GLU A C 1
ATOM 691 O O . GLU A 1 85 ? -10.586 11.145 18.193 1.00 87.06 85 GLU A O 1
ATOM 696 N N . THR A 1 86 ? -9.396 9.244 18.243 1.00 90.69 86 THR A N 1
ATOM 697 C CA . THR A 1 86 ? -8.262 9.826 18.980 1.00 90.69 86 THR A CA 1
ATOM 698 C C . THR A 1 86 ? -7.143 10.345 18.079 1.00 90.69 86 THR A C 1
ATOM 700 O O . THR A 1 86 ? -6.222 10.993 18.568 1.00 90.69 86 THR A O 1
ATOM 703 N N . GLY A 1 87 ? -7.168 10.029 16.781 1.00 87.81 87 GLY A N 1
ATOM 704 C CA . GLY A 1 87 ? -6.096 10.347 15.833 1.00 87.81 87 GLY A CA 1
ATOM 705 C C . GLY A 1 87 ? -4.800 9.553 16.049 1.00 87.81 87 GLY A C 1
ATOM 706 O O . GLY A 1 87 ? -3.808 9.805 15.372 1.00 87.81 87 GLY A O 1
ATOM 707 N N . GLN A 1 88 ? -4.782 8.600 16.985 1.00 91.44 88 GLN A N 1
ATOM 708 C CA . GLN A 1 88 ? -3.582 7.836 17.328 1.00 91.44 88 GLN A CA 1
ATOM 709 C C . GLN A 1 88 ? -3.205 6.831 16.237 1.00 91.44 88 GLN A C 1
ATOM 711 O O . GLN A 1 88 ? -4.064 6.115 15.717 1.00 91.44 88 GLN A O 1
ATOM 716 N N . PHE A 1 89 ? -1.905 6.730 15.964 1.00 90.56 89 PHE A N 1
ATOM 717 C CA . PHE A 1 89 ? -1.292 5.688 15.140 1.00 90.56 89 PHE A CA 1
ATOM 718 C C . PHE A 1 89 ? -1.049 4.441 16.003 1.00 90.56 89 PHE A C 1
ATOM 720 O O . PHE A 1 89 ? -0.575 4.563 17.136 1.00 90.56 89 PHE A O 1
ATOM 727 N N . LEU A 1 90 ? -1.414 3.262 15.497 1.00 88.50 90 LEU A N 1
ATOM 728 C CA . LEU A 1 90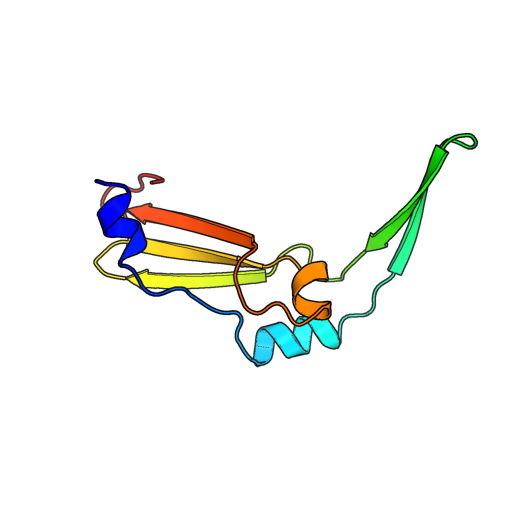 ? -1.529 2.013 16.267 1.00 88.50 90 LEU A CA 1
ATOM 729 C C . LEU A 1 90 ? -0.779 0.846 15.623 1.00 88.50 90 LEU A C 1
ATOM 731 O O . LEU A 1 90 ? -0.750 0.773 14.372 1.00 88.50 90 LEU A O 1
#

Secondary structure (DSSP, 8-state):
--HHHHTTSPP-PPPHHHHHHHHHS--EEEEEEETTEEEEEEE-S-S-EEEEEEETTEEEEEEE-HHHHHTT--S-SEEEEEETTT--B-

pLDDT: mean 91.93, std 5.98, range [65.38, 98.38]

Radius of gyration: 16.78 Å; chains: 1; bounding box: 48×21×40 Å

Sequence (90 aa):
MKKTELKKLRTLKATKKMMKMAADDTVKRERVGTWLNTRIREVYGYGLYMRCQILGGILKVAFFLPEHMRMGAVLPAYELFINKETGQFL